Protein AF-A0A177LQT1-F1 (afdb_monomer_lite)

Secondary structure (DSSP, 8-state):
-PPP--EEEEEEEESBTTBTTEEEEPPSS-------TTSSHHHHHHHHHHHHH-TTT---S-TTSS---GGGTBPPPTTSPPPEEEEEEEEEEETTEEEEEEEEEETT-SSPEEEEEES-S--SS-PPPBSS---GGGGEETTEE--HHHHHHH--SSSEEEEE-HHHHHHHHHHHHS--

pLDDT: mean 85.97, std 14.76, range [38.69, 98.56]

Structure (mmCIF, N/CA/C/O backbone):
data_AF-A0A177LQT1-F1
#
_entry.id   AF-A0A177LQT1-F1
#
loop_
_atom_site.group_PDB
_atom_site.id
_atom_site.type_symbol
_atom_site.label_atom_id
_atom_site.label_alt_id
_atom_site.label_comp_id
_atom_site.label_asym_id
_atom_site.label_entity_id
_atom_site.label_seq_id
_atom_site.pdbx_PDB_ins_code
_atom_site.Cartn_x
_atom_site.Cartn_y
_atom_site.Cartn_z
_atom_site.occupancy
_atom_site.B_iso_or_equiv
_atom_site.auth_seq_id
_atom_site.auth_comp_id
_atom_site.auth_asym_id
_atom_site.auth_atom_id
_atom_site.pdbx_PDB_model_num
ATOM 1 N N . MET A 1 1 ? -14.298 -14.249 24.480 1.00 49.19 1 MET A N 1
ATOM 2 C CA . MET A 1 1 ? -14.028 -14.073 23.035 1.00 49.19 1 MET A CA 1
ATOM 3 C C . MET A 1 1 ? -12.548 -13.789 22.863 1.00 49.19 1 MET A C 1
ATOM 5 O O . MET A 1 1 ? -12.029 -12.980 23.621 1.00 49.19 1 MET A O 1
ATOM 9 N N . ALA A 1 2 ? -11.865 -14.465 21.937 1.00 63.41 2 ALA A N 1
ATOM 10 C CA . ALA A 1 2 ? -10.481 -14.125 21.617 1.00 63.41 2 ALA A CA 1
ATOM 11 C C . ALA A 1 2 ? -10.436 -12.723 20.990 1.00 63.41 2 ALA A C 1
ATOM 13 O O . ALA A 1 2 ? -11.251 -12.407 20.122 1.00 63.41 2 ALA A O 1
ATOM 14 N N . LYS A 1 3 ? -9.518 -11.876 21.461 1.00 78.06 3 LYS A N 1
ATOM 15 C CA . LYS A 1 3 ? -9.289 -10.542 20.901 1.00 78.06 3 LYS A CA 1
ATOM 16 C C . LYS A 1 3 ? -8.702 -10.697 19.495 1.00 78.06 3 LYS A C 1
ATOM 18 O O . LYS A 1 3 ? -7.768 -11.474 19.312 1.00 78.06 3 LYS A O 1
ATOM 23 N N . PHE A 1 4 ? -9.266 -9.992 18.514 1.00 86.12 4 PHE A N 1
ATOM 24 C CA . PHE A 1 4 ? -8.743 -9.992 17.148 1.00 86.12 4 PHE A CA 1
ATOM 25 C C . PHE A 1 4 ? -7.317 -9.429 17.140 1.00 86.12 4 PHE A C 1
ATOM 27 O O . PHE A 1 4 ? -7.054 -8.416 17.788 1.00 86.12 4 PHE A O 1
ATOM 34 N N . GLN A 1 5 ? -6.411 -10.086 16.418 1.00 89.56 5 GLN A N 1
ATOM 35 C CA . GLN A 1 5 ? -5.043 -9.614 16.225 1.00 89.56 5 GLN A CA 1
ATOM 36 C C . GLN A 1 5 ? -4.891 -9.086 14.797 1.00 89.56 5 GLN A C 1
ATOM 38 O O . GLN A 1 5 ? -5.201 -9.825 13.857 1.00 89.56 5 GLN A O 1
ATOM 43 N N . PRO A 1 6 ? -4.429 -7.836 14.620 1.00 93.00 6 PRO A N 1
ATOM 44 C CA . PRO A 1 6 ? -4.163 -7.290 13.302 1.00 93.00 6 PRO A CA 1
ATOM 45 C C . PRO A 1 6 ? -3.185 -8.151 12.508 1.00 93.00 6 PRO A C 1
ATOM 47 O O . PRO A 1 6 ? -2.202 -8.657 13.049 1.00 93.00 6 PRO A O 1
ATOM 50 N N . LYS A 1 7 ? -3.453 -8.304 11.212 1.00 93.88 7 LYS A N 1
ATOM 51 C CA . LYS A 1 7 ? -2.649 -9.142 10.316 1.00 93.88 7 LYS A CA 1
ATOM 52 C C . LYS A 1 7 ? -2.484 -8.494 8.951 1.00 93.88 7 LYS A C 1
ATOM 54 O O . LYS A 1 7 ? -3.377 -7.803 8.461 1.00 93.88 7 LYS A O 1
ATOM 59 N N . ILE A 1 8 ? -1.343 -8.750 8.317 1.00 96.44 8 ILE A N 1
ATOM 60 C CA . ILE A 1 8 ? -1.139 -8.385 6.915 1.00 96.44 8 ILE A CA 1
ATOM 61 C C . ILE A 1 8 ? -1.973 -9.348 6.072 1.00 96.44 8 ILE A C 1
ATOM 63 O O . ILE A 1 8 ? -1.708 -10.545 6.035 1.00 96.44 8 ILE A O 1
ATOM 67 N N . TYR A 1 9 ? -2.999 -8.815 5.423 1.00 97.81 9 TYR A N 1
ATOM 68 C CA . TYR A 1 9 ? -3.957 -9.575 4.632 1.00 97.81 9 TYR A CA 1
ATOM 69 C C . TYR A 1 9 ? -3.455 -9.836 3.210 1.00 97.81 9 TYR A C 1
ATOM 71 O O . TYR A 1 9 ? -3.636 -10.923 2.657 1.00 97.81 9 TYR A O 1
ATOM 79 N N . SER A 1 10 ? -2.831 -8.833 2.595 1.00 98.38 10 SER A N 1
ATOM 80 C CA . SER A 1 10 ? -2.281 -8.962 1.250 1.00 98.38 10 SER A CA 1
ATOM 81 C C . SER A 1 10 ? -1.170 -7.957 0.985 1.00 98.38 10 SER A C 1
ATOM 83 O O . SER A 1 10 ? -1.062 -6.945 1.676 1.00 98.38 10 SER A O 1
ATOM 85 N N . LEU A 1 11 ? -0.393 -8.234 -0.058 1.00 98.44 11 LEU A N 1
ATOM 86 C CA . LEU A 1 11 ? 0.585 -7.343 -0.674 1.00 98.44 11 LEU A CA 1
ATOM 87 C C . LEU A 1 11 ? 0.228 -7.188 -2.151 1.00 98.44 11 LEU A C 1
ATOM 89 O O . LEU A 1 11 ? 0.067 -8.188 -2.844 1.00 98.44 11 LEU A O 1
ATOM 93 N N . SER A 1 12 ? 0.168 -5.961 -2.640 1.00 98.56 12 SER A N 1
ATOM 94 C CA . SER A 1 12 ? -0.114 -5.653 -4.035 1.00 98.56 12 SER A CA 1
ATOM 95 C C . SER A 1 12 ? 0.995 -4.803 -4.635 1.00 98.56 12 SER A C 1
ATOM 97 O O . SER A 1 12 ? 1.596 -3.955 -3.967 1.00 98.56 12 SER A O 1
ATOM 99 N N . THR A 1 13 ? 1.273 -5.041 -5.911 1.00 97.31 13 THR A N 1
ATOM 100 C CA . THR A 1 13 ? 2.298 -4.334 -6.673 1.00 97.31 13 THR A CA 1
ATOM 101 C C . THR A 1 13 ? 1.738 -3.872 -8.010 1.00 97.31 13 THR A C 1
ATOM 103 O O . THR A 1 13 ? 1.073 -4.627 -8.713 1.00 97.31 13 THR A O 1
ATOM 106 N N . LEU A 1 14 ? 2.042 -2.634 -8.391 1.00 95.75 14 LEU A N 1
ATOM 107 C CA . LEU A 1 14 ? 1.660 -2.031 -9.667 1.00 95.75 14 LEU A CA 1
ATOM 108 C C . LEU A 1 14 ? 2.925 -1.528 -10.360 1.00 95.75 14 LEU A C 1
ATOM 110 O O . LEU A 1 14 ? 3.638 -0.693 -9.809 1.00 95.75 14 LEU A O 1
ATOM 114 N N . ASN A 1 15 ? 3.211 -2.055 -11.553 1.00 93.06 15 ASN A N 1
ATOM 115 C CA . ASN A 1 15 ? 4.383 -1.712 -12.367 1.00 93.06 15 ASN A CA 1
ATOM 116 C C . ASN A 1 15 ? 5.746 -1.846 -11.654 1.00 93.06 15 ASN A C 1
ATOM 118 O O . ASN A 1 15 ? 6.665 -1.038 -11.825 1.00 93.06 15 ASN A O 1
ATOM 122 N N . ILE A 1 16 ? 5.883 -2.916 -10.868 1.00 91.75 16 ILE A N 1
ATOM 123 C CA . ILE A 1 16 ? 7.114 -3.284 -10.167 1.00 91.75 16 ILE A CA 1
ATOM 124 C C . ILE A 1 16 ? 7.799 -4.445 -10.892 1.00 91.75 16 ILE A C 1
ATOM 126 O O . ILE A 1 16 ? 7.165 -5.418 -11.303 1.00 91.75 16 ILE A O 1
ATOM 130 N N . ARG A 1 17 ? 9.118 -4.356 -11.063 1.00 87.44 17 ARG A N 1
ATOM 131 C CA . ARG A 1 17 ? 9.935 -5.379 -11.721 1.00 87.44 17 ARG A CA 1
ATOM 132 C C . ARG A 1 17 ? 9.813 -6.720 -10.989 1.00 87.44 17 ARG A C 1
ATOM 134 O O . ARG A 1 17 ? 9.818 -6.751 -9.764 1.00 87.44 17 ARG A O 1
ATOM 141 N N . GLN A 1 18 ? 9.725 -7.821 -11.744 1.00 88.88 18 GLN A N 1
ATOM 142 C CA . GLN A 1 18 ? 9.512 -9.207 -11.263 1.00 88.88 18 GLN A CA 1
ATOM 143 C C . GLN A 1 18 ? 8.166 -9.473 -10.561 1.00 88.88 18 GLN A C 1
ATOM 145 O O . GLN A 1 18 ? 7.754 -10.624 -10.472 1.00 88.88 18 GLN A O 1
ATOM 150 N N . HIS A 1 19 ? 7.446 -8.431 -10.148 1.00 92.56 19 HIS A N 1
ATOM 151 C CA . HIS A 1 19 ? 6.127 -8.501 -9.523 1.00 92.56 19 HIS A CA 1
ATOM 152 C C . HIS A 1 19 ? 5.187 -7.523 -10.238 1.00 92.56 19 HIS A C 1
ATOM 154 O O . HIS A 1 19 ? 4.705 -6.550 -9.658 1.00 92.56 19 HIS A O 1
ATOM 160 N N . PHE A 1 20 ? 5.001 -7.728 -11.544 1.00 92.50 20 PHE A N 1
ATOM 161 C CA . PHE A 1 20 ? 4.222 -6.821 -12.380 1.00 92.50 20 PHE A CA 1
ATOM 162 C C . PHE A 1 20 ? 2.727 -7.051 -12.170 1.00 92.50 20 PHE A C 1
ATOM 164 O O . PHE A 1 20 ? 2.217 -8.095 -12.566 1.00 92.50 20 PHE A O 1
ATOM 171 N N . ASN A 1 21 ? 2.038 -6.051 -11.615 1.00 95.06 21 ASN A N 1
ATOM 172 C CA . ASN A 1 21 ? 0.579 -6.031 -11.475 1.00 95.06 21 ASN A CA 1
ATOM 173 C C . ASN A 1 21 ? 0.060 -7.293 -10.774 1.00 95.06 21 ASN A C 1
ATOM 175 O O . ASN A 1 21 ? -0.715 -8.068 -11.339 1.00 95.06 21 ASN A O 1
ATOM 179 N N . SER A 1 22 ? 0.539 -7.497 -9.548 1.00 96.44 22 SER A N 1
ATOM 180 C CA . SER A 1 22 ? 0.295 -8.705 -8.765 1.00 96.44 22 SER A CA 1
ATOM 181 C C . SER A 1 22 ? -0.425 -8.377 -7.466 1.00 96.44 22 SER A C 1
ATOM 183 O O . SER A 1 22 ? -0.090 -7.400 -6.802 1.00 96.44 22 SER A O 1
ATOM 185 N N . ASP A 1 23 ? -1.343 -9.253 -7.061 1.00 98.06 23 ASP A N 1
ATOM 186 C CA . ASP A 1 23 ? -1.927 -9.274 -5.721 1.00 98.06 23 ASP A CA 1
ATOM 187 C C . ASP A 1 23 ? -1.583 -10.605 -5.043 1.00 98.06 23 ASP A C 1
ATOM 189 O O . ASP A 1 23 ? -1.960 -11.682 -5.506 1.00 98.06 23 ASP A O 1
ATOM 193 N N . TYR A 1 24 ? -0.868 -10.538 -3.927 1.00 97.50 24 TYR A N 1
ATOM 194 C CA . TYR A 1 24 ? -0.525 -11.676 -3.086 1.00 97.50 24 TYR A CA 1
ATOM 195 C C . TYR A 1 24 ? -1.434 -11.687 -1.870 1.00 97.50 24 TYR A C 1
ATOM 197 O O . TYR A 1 24 ? -1.308 -10.839 -0.989 1.00 97.50 24 TYR A O 1
ATOM 205 N N . ARG A 1 25 ? -2.335 -12.667 -1.792 1.00 97.44 25 ARG A N 1
ATOM 206 C CA . ARG A 1 25 ? -3.124 -12.908 -0.583 1.00 97.44 25 ARG A CA 1
ATOM 207 C C . ARG A 1 25 ? -2.316 -13.743 0.400 1.00 97.44 25 ARG A C 1
ATOM 209 O O . ARG A 1 25 ? -1.849 -14.822 0.041 1.00 97.44 25 ARG A O 1
ATOM 216 N N . PHE A 1 26 ? -2.183 -13.262 1.630 1.00 97.12 26 PHE A N 1
ATOM 217 C CA . PHE A 1 26 ? -1.489 -14.004 2.672 1.00 97.12 26 PHE A CA 1
ATOM 218 C C . PHE A 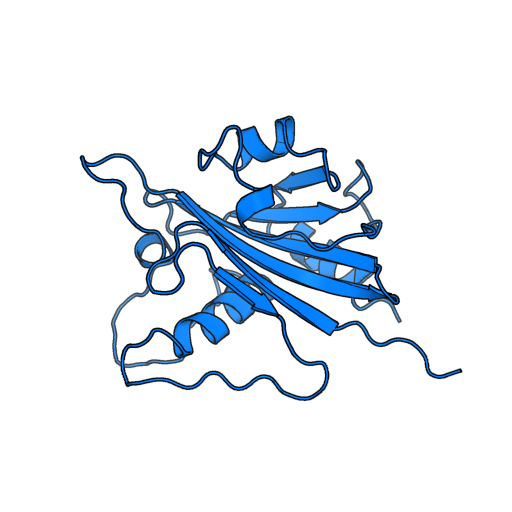1 26 ? -2.458 -14.927 3.401 1.00 97.12 26 PHE A C 1
ATOM 220 O O . PHE A 1 26 ? -3.617 -14.597 3.654 1.00 97.12 26 PHE A O 1
ATOM 227 N N . ASN A 1 27 ? -1.975 -16.125 3.696 1.00 95.31 27 ASN A N 1
ATOM 228 C CA . ASN A 1 27 ? -2.626 -17.045 4.606 1.00 95.31 27 ASN A CA 1
ATOM 229 C C . ASN A 1 27 ? -2.355 -16.613 6.054 1.00 95.31 27 ASN A C 1
ATOM 231 O O . ASN A 1 27 ? -1.236 -16.222 6.384 1.00 95.31 27 ASN A O 1
ATOM 235 N N . ASP A 1 28 ? -3.371 -16.746 6.906 1.00 90.56 28 ASP A N 1
ATOM 236 C CA . ASP A 1 28 ? -3.335 -16.341 8.317 1.00 90.56 28 ASP A CA 1
ATOM 237 C C . ASP A 1 28 ? -2.247 -17.043 9.140 1.00 90.56 28 ASP A C 1
ATOM 239 O O . ASP A 1 28 ? -1.782 -16.494 10.135 1.00 90.56 28 ASP A O 1
ATOM 243 N N . PHE A 1 29 ? -1.856 -18.257 8.748 1.00 89.88 29 PHE A N 1
ATOM 244 C CA . PHE A 1 29 ? -0.844 -19.041 9.446 1.00 89.88 29 PHE A CA 1
ATOM 245 C C . PHE A 1 29 ? 0.527 -18.934 8.779 1.00 89.88 29 PHE A C 1
ATOM 247 O O . PHE A 1 29 ? 1.515 -18.604 9.433 1.00 89.88 29 PHE A O 1
ATOM 254 N N . ARG A 1 30 ? 0.607 -19.236 7.478 1.00 92.75 30 ARG A N 1
ATOM 255 C CA . ARG A 1 30 ? 1.880 -19.272 6.749 1.00 92.75 30 ARG A CA 1
ATOM 256 C C . ARG A 1 30 ? 1.678 -19.094 5.252 1.00 92.75 30 ARG A C 1
ATOM 258 O O . ARG A 1 30 ? 0.906 -19.823 4.638 1.00 92.75 30 ARG A O 1
ATOM 265 N N . THR A 1 31 ? 2.443 -18.178 4.665 1.00 94.38 31 THR A N 1
ATOM 266 C CA . THR A 1 31 ? 2.543 -18.005 3.210 1.00 94.38 31 THR A CA 1
ATOM 267 C C . THR A 1 31 ? 3.967 -18.312 2.770 1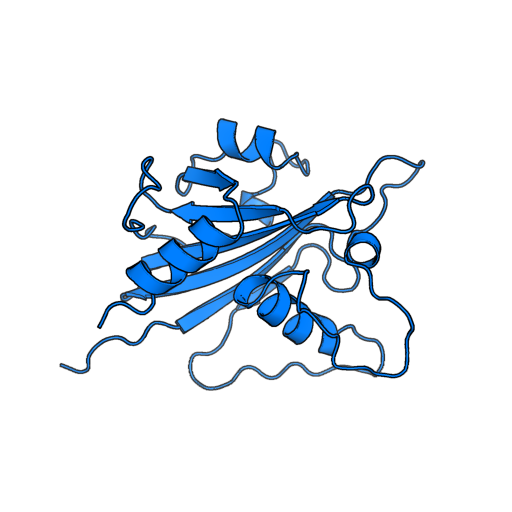.00 94.38 31 THR A C 1
ATOM 269 O O . THR A 1 31 ? 4.902 -17.663 3.231 1.00 94.38 31 THR A O 1
ATOM 272 N N . ASP A 1 32 ? 4.127 -19.291 1.882 1.00 93.38 32 ASP A N 1
ATOM 273 C CA . ASP A 1 32 ? 5.420 -19.661 1.309 1.00 93.38 32 ASP A CA 1
ATOM 274 C C . ASP A 1 32 ? 5.559 -19.103 -0.110 1.00 93.38 32 ASP A C 1
ATOM 276 O O . ASP A 1 32 ? 4.676 -19.275 -0.950 1.00 93.38 32 ASP A O 1
ATOM 280 N N . PHE A 1 33 ? 6.697 -18.469 -0.399 1.00 90.88 33 PHE A N 1
ATOM 281 C CA . PHE A 1 33 ? 7.052 -18.037 -1.750 1.00 90.88 33 PHE A CA 1
ATOM 282 C C . PHE A 1 33 ? 8.080 -18.997 -2.345 1.00 90.88 33 PHE A C 1
ATOM 284 O O . PHE A 1 33 ? 9.254 -18.976 -1.975 1.00 90.88 33 PHE A O 1
ATOM 291 N N . SER A 1 34 ? 7.647 -19.834 -3.285 1.00 90.19 34 SER A N 1
ATOM 292 C CA . SER A 1 34 ? 8.493 -20.785 -4.012 1.00 90.19 34 SER A CA 1
ATOM 293 C C . SER A 1 34 ? 8.799 -20.311 -5.436 1.00 90.19 34 SER A C 1
ATOM 295 O O . SER A 1 34 ? 8.049 -19.537 -6.023 1.00 90.19 34 SER A O 1
ATOM 297 N N . GLY A 1 35 ? 9.906 -20.784 -6.008 1.00 86.94 35 GLY A N 1
ATOM 298 C CA . GLY A 1 35 ? 10.304 -20.491 -7.388 1.00 86.94 35 GLY A CA 1
ATOM 299 C C . GLY A 1 35 ? 11.813 -20.595 -7.585 1.00 86.94 35 GLY A C 1
ATOM 300 O O . GLY A 1 35 ? 12.562 -20.710 -6.613 1.00 86.94 35 GLY A O 1
ATOM 301 N N . GLU A 1 36 ? 12.272 -20.498 -8.827 1.00 86.69 36 GLU A N 1
ATOM 302 C CA . GLU A 1 36 ? 13.691 -20.606 -9.189 1.00 86.69 36 GLU A CA 1
ATOM 303 C C . GLU A 1 36 ? 14.544 -19.433 -8.682 1.00 86.69 36 GLU A C 1
ATOM 305 O O . GLU A 1 36 ? 14.039 -18.370 -8.307 1.00 86.69 36 GLU A O 1
ATOM 310 N N . SER A 1 37 ? 15.866 -19.608 -8.643 1.00 80.38 37 SER A N 1
ATOM 311 C CA . SER A 1 37 ? 16.774 -18.497 -8.335 1.00 80.38 37 SER A CA 1
ATOM 312 C C . SER A 1 37 ? 16.547 -17.328 -9.302 1.00 80.38 37 SER A C 1
ATOM 314 O O . SER A 1 37 ? 16.297 -17.528 -10.485 1.00 80.38 37 SER A O 1
ATOM 316 N N . GLY A 1 38 ? 16.582 -16.094 -8.795 1.00 77.50 38 GLY A N 1
ATOM 317 C CA . GLY A 1 38 ? 16.324 -14.897 -9.604 1.00 77.50 38 GLY A CA 1
ATOM 318 C C . GLY A 1 38 ? 14.846 -14.567 -9.855 1.00 77.50 38 GLY A C 1
ATOM 319 O O . GLY A 1 38 ? 14.568 -13.499 -10.391 1.00 77.50 38 GLY A O 1
ATOM 320 N N . SER A 1 39 ? 13.891 -15.388 -9.398 1.00 83.12 39 SER A N 1
ATOM 321 C CA . SER A 1 39 ? 12.446 -15.162 -9.607 1.00 83.12 39 SER A CA 1
ATOM 322 C C . SER A 1 39 ? 11.831 -13.985 -8.826 1.00 83.12 39 SER A C 1
ATOM 324 O O . SER A 1 39 ? 10.620 -13.804 -8.856 1.00 83.12 39 SER A O 1
ATOM 326 N N . GLY A 1 40 ? 12.626 -13.226 -8.068 1.00 83.00 40 GLY A N 1
ATOM 327 C CA . GLY A 1 40 ? 12.148 -12.072 -7.297 1.00 83.00 40 GLY A CA 1
ATOM 328 C C . GLY A 1 40 ? 11.644 -12.361 -5.880 1.00 83.00 40 GLY A C 1
ATOM 329 O O . GLY A 1 40 ? 11.331 -11.421 -5.171 1.00 83.00 40 GLY A O 1
ATOM 330 N N . LYS A 1 41 ? 11.656 -13.608 -5.381 1.00 88.31 41 LYS A N 1
ATOM 331 C CA . LYS A 1 41 ? 11.163 -13.954 -4.018 1.00 88.31 41 LYS A CA 1
ATOM 332 C C . LYS A 1 41 ? 11.645 -13.020 -2.900 1.00 88.31 41 LYS A C 1
ATOM 334 O O . LYS A 1 41 ? 10.869 -12.638 -2.034 1.00 88.31 41 LYS A O 1
ATOM 339 N N . ILE A 1 42 ? 12.926 -12.655 -2.928 1.00 85.81 42 ILE A N 1
ATOM 340 C CA . ILE A 1 42 ? 13.542 -11.780 -1.920 1.00 85.81 42 ILE A CA 1
ATOM 341 C C . ILE A 1 42 ? 12.933 -10.373 -1.964 1.00 85.81 42 ILE A C 1
ATOM 343 O O . ILE A 1 42 ? 12.787 -9.744 -0.921 1.00 85.81 42 ILE A O 1
ATOM 347 N N . LEU A 1 43 ? 12.502 -9.906 -3.141 1.00 88.81 43 LEU A N 1
ATOM 348 C CA . LEU A 1 43 ? 11.859 -8.604 -3.283 1.00 88.81 43 LEU A CA 1
ATOM 349 C C . LEU A 1 43 ? 10.559 -8.510 -2.490 1.00 88.81 43 LEU A C 1
ATOM 351 O O . LEU A 1 43 ? 10.259 -7.445 -1.981 1.00 88.81 43 LEU A O 1
ATOM 355 N N . ILE A 1 44 ? 9.815 -9.604 -2.321 1.00 90.94 44 ILE A N 1
ATOM 356 C CA . ILE A 1 44 ? 8.581 -9.595 -1.523 1.00 90.94 44 ILE A CA 1
ATOM 357 C C . ILE A 1 44 ? 8.892 -9.240 -0.061 1.00 90.94 44 ILE A C 1
ATOM 359 O O . ILE A 1 44 ? 8.209 -8.407 0.535 1.00 90.94 44 ILE A O 1
ATOM 363 N N . ALA A 1 45 ? 9.958 -9.815 0.504 1.00 87.81 45 ALA A N 1
ATOM 364 C CA . ALA A 1 45 ? 10.420 -9.451 1.840 1.00 87.81 45 ALA A CA 1
ATOM 365 C C . ALA A 1 45 ? 10.931 -8.001 1.876 1.00 87.81 45 ALA A C 1
ATOM 367 O O . ALA A 1 45 ? 10.566 -7.251 2.782 1.00 87.81 45 ALA A O 1
ATOM 368 N N . ASP A 1 46 ? 11.704 -7.591 0.864 1.00 87.38 46 ASP A N 1
ATOM 369 C CA . ASP A 1 46 ? 12.205 -6.219 0.739 1.00 87.38 46 ASP A CA 1
ATOM 370 C C . ASP A 1 46 ? 11.048 -5.199 0.677 1.00 87.38 46 ASP A C 1
ATOM 372 O O . ASP A 1 46 ? 11.117 -4.153 1.314 1.00 87.38 46 ASP A O 1
ATOM 376 N N . PHE A 1 47 ? 9.955 -5.504 -0.031 1.00 91.94 47 PHE A N 1
ATOM 377 C CA . PHE A 1 47 ? 8.765 -4.655 -0.150 1.00 91.94 47 PHE A CA 1
ATOM 378 C C . PHE A 1 47 ? 8.080 -4.437 1.195 1.00 91.94 47 PHE A C 1
ATOM 380 O O . PHE A 1 47 ? 7.768 -3.303 1.553 1.00 91.94 47 PHE A O 1
ATOM 387 N N . ILE A 1 48 ? 7.882 -5.511 1.961 1.00 91.56 48 ILE A N 1
ATOM 388 C CA . ILE A 1 48 ? 7.280 -5.428 3.295 1.00 91.56 48 ILE A CA 1
ATOM 389 C C . ILE A 1 48 ? 8.184 -4.612 4.225 1.00 91.56 48 ILE A C 1
ATOM 391 O O . ILE A 1 48 ? 7.707 -3.716 4.917 1.00 91.56 48 ILE A O 1
ATOM 395 N N . GLN A 1 49 ? 9.497 -4.861 4.210 1.00 87.25 49 GLN A N 1
ATOM 396 C CA . GLN A 1 49 ? 10.450 -4.085 5.008 1.00 87.25 49 GLN A CA 1
ATOM 397 C C . GLN A 1 49 ? 10.448 -2.603 4.624 1.00 87.25 49 GLN A C 1
ATOM 399 O O . GLN A 1 49 ? 10.424 -1.738 5.499 1.00 87.25 49 GLN A O 1
ATOM 404 N N . LEU A 1 50 ? 10.433 -2.305 3.326 1.00 87.69 50 LEU A N 1
ATOM 405 C CA . LEU A 1 50 ? 10.425 -0.943 2.810 1.00 87.69 50 LEU A CA 1
ATOM 406 C C . LEU A 1 50 ? 9.171 -0.182 3.260 1.00 87.69 50 LEU A C 1
ATOM 408 O O . LEU A 1 50 ? 9.284 0.970 3.670 1.00 87.69 50 LEU A O 1
ATOM 412 N N . LEU A 1 51 ? 8.007 -0.838 3.274 1.00 92.19 51 LEU A N 1
ATOM 413 C CA . LEU A 1 51 ? 6.760 -0.253 3.771 1.00 92.19 51 LEU A CA 1
ATOM 414 C C . LEU A 1 51 ? 6.724 -0.083 5.293 1.00 92.19 51 LEU A C 1
ATOM 416 O O . LEU A 1 51 ? 6.091 0.853 5.769 1.00 92.19 51 LEU A O 1
ATOM 420 N N . LEU A 1 52 ? 7.362 -0.963 6.068 1.00 89.12 52 LEU A N 1
ATOM 421 C CA . LEU A 1 52 ? 7.296 -0.920 7.535 1.00 89.12 52 LEU A CA 1
ATOM 422 C C . LEU A 1 52 ? 8.400 -0.082 8.189 1.00 89.12 52 LEU A C 1
ATOM 424 O O . LEU A 1 52 ? 8.214 0.384 9.310 1.00 89.12 52 LEU A O 1
ATOM 428 N N . VAL A 1 53 ? 9.533 0.114 7.512 1.00 82.12 53 VAL A N 1
ATOM 429 C CA . VAL A 1 53 ? 10.729 0.775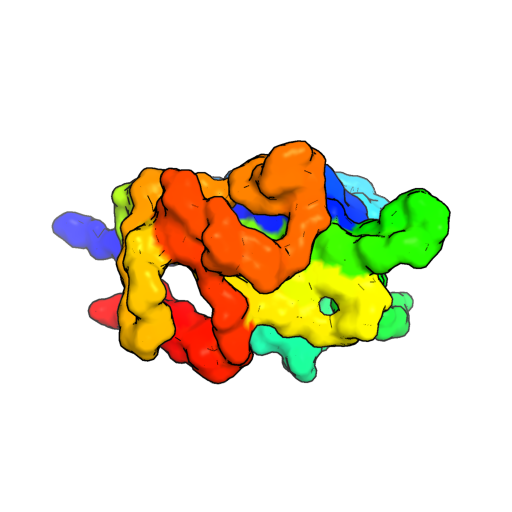 8.071 1.00 82.12 53 VAL A CA 1
ATOM 430 C C . VAL A 1 53 ? 11.141 2.016 7.270 1.00 82.12 53 VAL A C 1
ATOM 432 O O . VAL A 1 53 ? 11.706 2.961 7.821 1.00 82.12 53 VAL A O 1
ATOM 435 N N . GLY A 1 54 ? 10.857 2.025 5.967 1.00 76.06 54 GLY A N 1
ATOM 436 C CA . GLY A 1 54 ? 11.203 3.105 5.052 1.00 76.06 54 GLY A CA 1
ATOM 437 C C . GLY A 1 54 ? 12.590 3.037 4.426 1.00 76.06 54 GLY A C 1
ATOM 438 O O . GLY A 1 54 ? 13.506 2.351 4.882 1.00 76.06 54 GLY A O 1
ATOM 439 N N . SER A 1 55 ? 12.740 3.787 3.331 1.00 68.25 55 SER A N 1
ATOM 440 C CA . SER A 1 55 ? 13.890 3.701 2.419 1.00 68.25 55 SER A CA 1
ATOM 441 C C . SER A 1 55 ? 15.225 4.125 3.033 1.00 68.25 55 SER A C 1
ATOM 443 O O . SER A 1 55 ? 16.270 3.705 2.551 1.00 68.25 55 SER A O 1
ATOM 445 N N . ARG A 1 56 ? 15.223 4.932 4.105 1.00 67.12 56 ARG A N 1
ATOM 446 C CA . ARG A 1 56 ? 16.458 5.442 4.732 1.00 67.12 56 ARG A CA 1
ATOM 447 C C . ARG A 1 56 ? 17.249 4.386 5.501 1.00 67.12 56 ARG A C 1
ATOM 449 O O . ARG A 1 56 ? 18.453 4.546 5.664 1.00 67.12 56 ARG A O 1
ATOM 456 N N . VAL A 1 57 ? 16.576 3.357 6.011 1.00 65.56 57 VAL A N 1
ATOM 457 C CA . VAL A 1 57 ? 17.190 2.305 6.846 1.00 65.56 57 VAL A CA 1
ATOM 458 C C . VAL A 1 57 ? 17.095 0.933 6.168 1.00 65.56 57 VAL A C 1
ATOM 460 O O . VAL A 1 57 ? 17.638 -0.051 6.666 1.00 65.56 57 VAL A O 1
ATOM 463 N N . PHE A 1 58 ? 16.434 0.868 5.010 1.00 67.38 58 PHE A N 1
ATOM 464 C CA . PHE A 1 58 ? 16.302 -0.341 4.214 1.00 67.38 58 PHE A CA 1
ATOM 465 C C . PHE A 1 58 ? 17.675 -0.885 3.787 1.00 67.38 58 PHE A C 1
ATOM 467 O O . PHE A 1 58 ? 18.500 -0.172 3.213 1.00 67.38 58 PHE A O 1
ATOM 474 N N . LYS A 1 59 ? 17.895 -2.176 4.045 1.00 63.09 59 LYS A N 1
ATOM 475 C CA . LYS A 1 59 ? 19.043 -2.947 3.563 1.00 63.09 59 LYS A CA 1
ATOM 476 C C . LYS A 1 59 ? 18.513 -4.243 2.965 1.00 63.09 59 LYS A C 1
ATOM 478 O O . LYS A 1 59 ? 17.931 -5.046 3.685 1.00 63.09 59 LYS A O 1
ATOM 483 N N . SER A 1 60 ? 18.708 -4.442 1.664 1.00 62.94 60 SER A N 1
ATOM 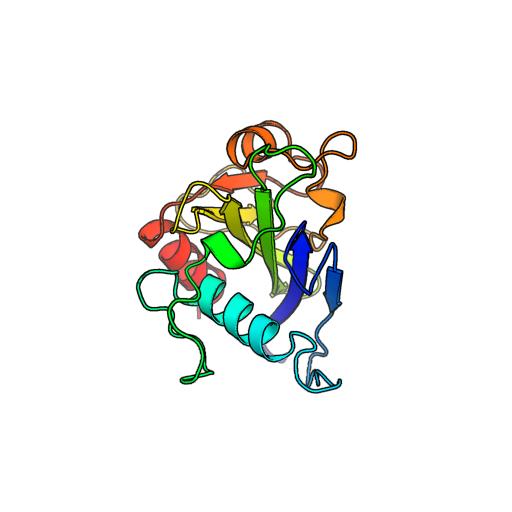484 C CA . SER A 1 60 ? 18.290 -5.686 1.009 1.00 62.94 60 SER A CA 1
ATOM 485 C C . SER A 1 60 ? 19.076 -6.872 1.574 1.00 62.94 60 SER A C 1
ATOM 487 O O . SER A 1 60 ? 20.289 -6.780 1.762 1.00 62.94 60 SER A O 1
ATOM 489 N N . GLY A 1 61 ? 18.398 -7.998 1.803 1.00 51.09 61 GLY A N 1
ATOM 490 C CA . GLY A 1 61 ? 18.990 -9.211 2.385 1.00 51.09 61 GLY A CA 1
ATOM 491 C C . GLY A 1 61 ? 19.993 -9.956 1.491 1.00 51.09 61 GLY A C 1
ATOM 492 O O . GLY A 1 61 ? 20.488 -11.010 1.879 1.00 51.09 61 GLY A O 1
ATOM 493 N N . THR A 1 62 ? 20.294 -9.453 0.289 1.00 52.72 62 THR A N 1
ATOM 494 C CA . THR A 1 62 ? 21.334 -10.006 -0.591 1.00 52.72 62 THR A CA 1
ATOM 495 C C . THR A 1 62 ? 22.546 -9.085 -0.625 1.00 52.72 62 THR A C 1
ATOM 497 O O . THR A 1 62 ? 22.549 -8.106 -1.369 1.00 52.72 62 THR A O 1
ATOM 500 N N . GLU A 1 63 ? 23.595 -9.431 0.121 1.00 43.47 63 GLU A N 1
ATOM 501 C CA . GLU A 1 63 ? 24.865 -8.682 0.190 1.00 43.47 63 GLU A CA 1
ATOM 502 C C . GLU A 1 63 ? 25.656 -8.647 -1.140 1.00 43.47 63 GLU A C 1
ATOM 504 O O . GLU A 1 63 ? 26.634 -7.919 -1.263 1.00 43.47 63 GLU A O 1
ATOM 509 N N . GLY A 1 64 ? 25.235 -9.397 -2.168 1.00 41.41 64 GLY A N 1
ATOM 510 C CA . GLY A 1 64 ? 25.992 -9.581 -3.414 1.00 41.41 64 GLY A CA 1
ATOM 511 C C . GLY A 1 64 ? 25.666 -8.649 -4.589 1.00 41.41 64 GLY A C 1
ATOM 512 O O . GLY A 1 64 ? 26.261 -8.814 -5.649 1.00 41.41 64 GLY A O 1
ATOM 513 N N . VAL A 1 65 ? 24.725 -7.703 -4.469 1.00 42.53 65 VAL A N 1
ATOM 514 C CA . VAL A 1 65 ? 24.386 -6.782 -5.575 1.00 42.53 65 VAL A CA 1
ATOM 515 C C . VAL A 1 65 ? 24.371 -5.347 -5.063 1.00 42.53 65 VAL A C 1
ATOM 517 O O . VAL A 1 65 ? 23.478 -4.948 -4.317 1.00 42.53 65 VAL A O 1
ATOM 520 N N . SER A 1 66 ? 25.381 -4.582 -5.468 1.00 38.69 66 SER A N 1
ATOM 521 C CA . SER A 1 66 ? 25.566 -3.169 -5.148 1.00 38.69 66 SER A CA 1
ATOM 522 C C . SER A 1 66 ? 24.319 -2.334 -5.475 1.00 38.69 66 SER A C 1
ATOM 524 O O . SER A 1 66 ? 23.763 -2.418 -6.566 1.00 38.69 66 SER A O 1
ATOM 526 N N . ASN A 1 67 ? 23.890 -1.523 -4.502 1.00 42.19 67 ASN A N 1
ATOM 527 C CA . ASN A 1 67 ? 22.874 -0.470 -4.607 1.00 42.19 67 ASN A CA 1
ATOM 528 C C . ASN A 1 67 ? 21.587 -0.847 -5.362 1.00 42.19 67 ASN A C 1
ATOM 530 O O . ASN A 1 67 ? 21.326 -0.370 -6.468 1.00 42.19 67 ASN A O 1
ATOM 534 N N . ARG A 1 68 ? 20.696 -1.600 -4.704 1.00 52.59 68 ARG A N 1
ATOM 535 C CA . ARG A 1 68 ? 19.259 -1.539 -5.025 1.00 52.59 68 ARG A CA 1
ATOM 536 C C . ARG A 1 68 ? 18.678 -0.232 -4.486 1.00 52.59 68 ARG A C 1
ATOM 538 O O . ARG A 1 68 ? 17.949 -0.223 -3.501 1.00 52.59 68 ARG A O 1
ATOM 545 N N . ASP A 1 69 ? 19.050 0.871 -5.120 1.00 59.66 69 ASP A N 1
ATOM 546 C CA . ASP A 1 69 ? 18.302 2.112 -4.990 1.00 59.66 69 ASP A CA 1
ATOM 547 C C . ASP A 1 69 ? 16.852 1.850 -5.444 1.00 59.66 69 ASP A C 1
ATOM 549 O O . ASP A 1 69 ? 16.617 1.065 -6.371 1.00 59.66 69 ASP A O 1
ATOM 553 N N . THR A 1 70 ? 15.863 2.435 -4.766 1.00 59.81 70 THR A N 1
ATOM 554 C CA . THR A 1 70 ? 14.437 2.142 -5.017 1.00 59.81 70 THR A CA 1
ATOM 555 C C . THR A 1 70 ? 14.027 2.442 -6.468 1.00 59.81 70 THR A C 1
ATOM 557 O O . THR A 1 70 ? 13.117 1.807 -7.007 1.00 59.81 70 THR A O 1
ATOM 560 N N . SER A 1 71 ? 14.794 3.306 -7.138 1.00 60.41 71 SER A N 1
ATOM 561 C CA . SER A 1 71 ? 14.737 3.617 -8.569 1.00 60.41 71 SER A CA 1
ATOM 562 C C . SER A 1 71 ? 14.860 2.390 -9.493 1.00 60.41 71 SER A C 1
ATOM 564 O O . SER A 1 71 ? 14.326 2.399 -10.603 1.00 60.41 71 SER A O 1
ATOM 566 N N . GLY A 1 72 ? 15.508 1.306 -9.048 1.00 67.38 72 GLY A N 1
ATOM 567 C CA . GLY A 1 72 ? 15.657 0.054 -9.801 1.00 67.38 72 GLY A CA 1
ATOM 568 C C . GLY A 1 72 ? 14.477 -0.923 -9.693 1.00 67.38 72 GLY A C 1
ATOM 569 O O . GLY A 1 72 ? 14.488 -1.962 -10.361 1.00 67.38 72 GLY A O 1
ATOM 570 N N . LEU A 1 73 ? 13.482 -0.630 -8.846 1.00 77.94 73 LEU A N 1
ATOM 571 C CA . LEU A 1 73 ? 12.305 -1.483 -8.643 1.00 77.94 73 LEU A CA 1
ATOM 572 C C . LEU A 1 73 ? 11.200 -1.215 -9.666 1.00 77.94 73 LEU A C 1
ATOM 574 O O . LEU A 1 73 ? 10.458 -2.131 -10.013 1.00 77.94 73 LEU A O 1
ATOM 578 N N . VAL A 1 74 ? 11.089 0.017 -10.155 1.00 78.25 74 VAL A N 1
ATOM 579 C CA . VAL A 1 74 ? 10.022 0.431 -11.072 1.00 78.25 74 VAL A CA 1
ATOM 580 C C . VAL A 1 74 ? 10.406 0.113 -12.513 1.00 78.25 74 VAL A C 1
ATOM 582 O O . VAL A 1 74 ? 11.528 0.383 -12.947 1.00 78.25 74 VAL A O 1
ATOM 585 N N . LEU A 1 75 ? 9.471 -0.444 -13.286 1.00 75.25 75 LEU A N 1
ATOM 586 C CA . LEU A 1 75 ? 9.693 -0.641 -14.717 1.00 75.25 75 LEU A CA 1
ATOM 587 C C . LEU A 1 75 ? 9.628 0.704 -15.454 1.00 75.25 75 LEU A C 1
ATOM 589 O O . LEU A 1 75 ? 8.696 1.491 -15.278 1.00 75.25 75 LEU A O 1
ATOM 593 N N . LYS A 1 76 ? 10.622 0.954 -16.312 1.00 74.19 76 LYS A N 1
ATOM 594 C CA . LYS A 1 76 ? 10.627 2.100 -17.230 1.00 74.19 76 LYS A CA 1
ATOM 595 C C . LYS A 1 76 ? 9.615 1.851 -18.347 1.00 74.19 76 LYS A C 1
ATOM 597 O O . LYS A 1 76 ? 9.575 0.757 -18.905 1.00 74.19 76 LYS A O 1
ATOM 602 N N . ASN A 1 77 ? 8.843 2.871 -18.707 1.00 62.94 77 ASN A N 1
ATOM 603 C CA . ASN A 1 77 ? 7.942 2.783 -19.852 1.00 62.94 77 ASN A CA 1
ATOM 604 C C . ASN A 1 77 ? 8.748 2.742 -21.164 1.00 62.94 77 ASN A C 1
ATOM 606 O O . ASN A 1 77 ? 9.794 3.389 -21.287 1.00 62.94 77 ASN A O 1
ATOM 610 N N . GLY A 1 78 ? 8.254 1.999 -22.161 1.00 49.34 78 GLY A N 1
ATOM 611 C CA . GLY A 1 78 ? 8.834 1.994 -23.506 1.00 49.34 78 GLY A CA 1
ATOM 612 C C . GLY A 1 78 ? 8.884 3.414 -24.083 1.00 49.34 78 GLY A C 1
ATOM 613 O O . GLY A 1 78 ? 7.893 4.140 -24.029 1.00 49.34 78 GLY A O 1
ATOM 614 N N . GLY A 1 79 ? 10.046 3.831 -24.595 1.00 51.94 79 GLY A N 1
ATOM 615 C CA . GLY A 1 79 ? 10.243 5.161 -25.191 1.00 51.94 79 GLY A CA 1
ATOM 616 C C . GLY A 1 79 ? 10.803 6.248 -24.263 1.00 51.94 79 GLY A C 1
ATOM 617 O O . GLY A 1 79 ? 10.765 7.418 -24.624 1.00 51.94 79 GLY A O 1
ATOM 618 N N . GLY A 1 80 ? 11.329 5.904 -23.081 1.00 45.78 80 GLY A N 1
ATOM 619 C CA . GLY A 1 80 ? 12.078 6.857 -22.244 1.00 45.78 80 GLY A CA 1
ATOM 620 C C . GLY A 1 80 ? 11.225 7.774 -21.359 1.00 45.78 80 GLY A C 1
ATOM 621 O O . GLY A 1 80 ? 11.754 8.714 -20.772 1.00 45.78 80 GLY A O 1
ATOM 622 N N . LYS A 1 81 ? 9.921 7.498 -21.216 1.00 53.44 81 LYS A N 1
ATOM 623 C CA . LYS A 1 81 ? 9.076 8.162 -20.212 1.00 53.44 81 LYS A CA 1
ATOM 624 C C . LYS A 1 81 ? 9.331 7.589 -18.814 1.00 53.44 81 LYS A C 1
ATOM 626 O O . LYS A 1 81 ? 9.609 6.398 -18.659 1.00 53.44 81 LYS A O 1
ATOM 631 N N . TYR A 1 82 ? 9.191 8.445 -17.803 1.00 59.97 82 TYR A N 1
ATOM 632 C CA . TYR A 1 82 ? 9.331 8.095 -16.391 1.00 59.97 82 TYR A CA 1
ATOM 633 C C . TYR A 1 82 ? 8.413 6.924 -16.012 1.00 59.97 82 TYR A C 1
ATOM 635 O O . TYR A 1 82 ? 7.219 6.934 -16.323 1.00 59.97 82 TYR A O 1
ATOM 643 N N . GLY A 1 83 ? 8.991 5.902 -15.379 1.00 81.81 83 GLY A N 1
ATOM 644 C CA . GLY A 1 83 ? 8.246 4.779 -14.819 1.00 81.81 83 GLY A CA 1
ATOM 645 C C . GLY A 1 83 ? 7.679 5.162 -13.457 1.00 81.81 83 GLY A C 1
ATOM 646 O O . GLY A 1 83 ? 8.365 5.825 -12.678 1.00 81.81 83 GLY A O 1
ATOM 647 N N . ARG A 1 84 ? 6.444 4.745 -13.174 1.00 89.56 84 ARG A N 1
ATOM 648 C CA . ARG A 1 84 ? 5.765 4.923 -11.880 1.00 89.56 84 ARG A CA 1
ATOM 649 C C . ARG A 1 84 ? 5.350 3.568 -11.346 1.00 89.56 84 ARG A C 1
ATOM 651 O O . ARG A 1 84 ? 4.919 2.736 -12.137 1.00 89.56 84 ARG A O 1
ATOM 658 N N . GLY A 1 85 ? 5.462 3.343 -10.048 1.00 92.88 85 GLY A N 1
ATOM 659 C CA . GLY A 1 85 ? 5.091 2.076 -9.440 1.00 92.88 85 GLY A CA 1
ATOM 660 C C . GLY A 1 85 ? 4.539 2.247 -8.038 1.00 92.88 85 GLY A C 1
ATOM 661 O O . GLY A 1 85 ? 4.831 3.225 -7.352 1.00 92.88 85 GLY A O 1
ATOM 662 N N . TYR A 1 86 ? 3.742 1.270 -7.621 1.00 96.25 86 TYR A N 1
ATOM 663 C CA . TYR A 1 86 ? 3.148 1.227 -6.293 1.00 96.25 86 TYR A CA 1
ATOM 664 C C . TYR A 1 86 ? 3.411 -0.127 -5.655 1.00 96.25 86 TYR A C 1
ATOM 666 O O . TYR A 1 86 ? 3.340 -1.166 -6.312 1.00 96.25 86 TYR A O 1
ATOM 674 N N . ILE A 1 87 ? 3.693 -0.100 -4.360 1.00 97.12 87 ILE A N 1
ATOM 675 C CA . ILE A 1 87 ? 3.781 -1.272 -3.494 1.00 97.12 87 ILE A CA 1
ATOM 676 C C . ILE A 1 87 ? 2.909 -0.953 -2.292 1.00 97.12 87 ILE A C 1
ATOM 678 O O . ILE A 1 87 ? 3.068 0.111 -1.699 1.00 97.12 87 ILE A O 1
ATOM 682 N N . PHE A 1 88 ? 1.983 -1.830 -1.928 1.00 98.25 88 PHE A N 1
ATOM 683 C CA . PHE A 1 88 ? 1.122 -1.579 -0.779 1.00 98.25 88 PHE A CA 1
ATOM 684 C C . PHE A 1 88 ? 0.624 -2.864 -0.141 1.00 98.25 88 PHE A C 1
ATOM 686 O O . PHE A 1 88 ? 0.489 -3.891 -0.798 1.00 98.25 88 PHE A O 1
ATOM 693 N N . ILE A 1 89 ? 0.355 -2.797 1.157 1.00 98.44 89 ILE A N 1
ATOM 694 C CA . ILE A 1 89 ? -0.207 -3.891 1.939 1.00 98.44 89 ILE A CA 1
ATOM 695 C C . ILE A 1 89 ? -1.571 -3.501 2.485 1.00 98.44 89 ILE A C 1
ATOM 697 O O . ILE A 1 89 ? -1.773 -2.367 2.917 1.00 98.44 89 ILE A O 1
ATOM 701 N N . ASN A 1 90 ? -2.491 -4.461 2.521 1.00 98.44 90 ASN A N 1
ATOM 702 C CA . ASN A 1 90 ? -3.706 -4.335 3.318 1.00 98.44 90 ASN A CA 1
ATOM 703 C C . ASN A 1 90 ? -3.459 -4.948 4.690 1.00 98.44 90 ASN A C 1
ATOM 705 O O . ASN A 1 90 ? -3.034 -6.099 4.793 1.00 98.44 90 ASN A O 1
ATOM 709 N N . ILE A 1 91 ? -3.772 -4.199 5.736 1.00 97.38 91 ILE A N 1
ATOM 710 C CA . ILE A 1 91 ? -3.781 -4.673 7.112 1.00 97.38 91 ILE A CA 1
ATOM 711 C C . ILE A 1 91 ? -5.233 -4.858 7.517 1.00 97.38 91 ILE A C 1
ATOM 713 O O . ILE A 1 91 ? -6.004 -3.901 7.518 1.00 97.38 91 ILE A O 1
ATOM 717 N N . GLU A 1 92 ? -5.607 -6.085 7.860 1.00 97.06 92 GLU A N 1
ATOM 718 C CA . GLU A 1 92 ? -6.898 -6.365 8.474 1.00 97.06 92 GLU A CA 1
ATOM 719 C C . GLU A 1 92 ? -6.770 -6.079 9.974 1.00 97.06 92 GLU A C 1
ATOM 721 O O . GLU A 1 92 ? -6.025 -6.773 10.664 1.00 97.06 92 GLU A O 1
ATOM 726 N N . ILE A 1 93 ? -7.439 -5.031 10.464 1.00 94.69 93 ILE A N 1
ATOM 727 C CA . ILE A 1 93 ? -7.348 -4.568 11.866 1.00 94.69 93 ILE A CA 1
ATOM 728 C C . ILE A 1 93 ? -8.524 -5.050 12.724 1.00 94.69 93 ILE A C 1
ATOM 730 O O . ILE A 1 93 ? -8.433 -5.101 13.947 1.00 94.69 93 ILE A O 1
ATOM 734 N N . GLN A 1 94 ? -9.622 -5.431 12.072 1.00 94.06 94 GLN A N 1
ATOM 735 C CA . GLN A 1 94 ? -10.760 -6.163 12.625 1.00 94.06 94 GLN A CA 1
ATOM 736 C C . GLN A 1 94 ? -11.318 -7.052 11.510 1.00 94.06 94 GLN A C 1
ATOM 738 O O . GLN A 1 94 ? -10.989 -6.844 10.343 1.00 94.06 94 GLN A O 1
ATOM 743 N N . SER A 1 95 ? -12.187 -8.012 11.837 1.00 93.50 95 SER A N 1
ATOM 744 C CA . SER A 1 95 ? -12.756 -8.906 10.820 1.00 93.50 95 SER A CA 1
ATOM 745 C C . SER A 1 95 ? -13.371 -8.115 9.658 1.00 93.50 95 SER A C 1
ATOM 747 O O . SER A 1 95 ? -14.330 -7.367 9.851 1.00 93.50 95 SER A O 1
ATOM 749 N N . ARG A 1 96 ? -12.807 -8.296 8.457 1.00 95.50 96 ARG A N 1
ATOM 750 C CA . ARG A 1 96 ? -13.191 -7.618 7.206 1.00 95.50 96 ARG A CA 1
ATOM 751 C C . ARG A 1 96 ? -13.099 -6.087 7.261 1.00 95.50 96 ARG A C 1
ATOM 753 O O . ARG A 1 96 ? -13.894 -5.390 6.634 1.00 95.50 96 ARG A O 1
ATOM 760 N N . LYS A 1 97 ? -12.146 -5.565 8.031 1.00 97.06 97 LYS A N 1
ATOM 761 C CA . LYS A 1 97 ? -11.886 -4.133 8.198 1.00 97.06 97 LYS A CA 1
ATOM 762 C C . LYS A 1 97 ? -10.428 -3.840 7.906 1.00 97.06 97 LYS A C 1
ATOM 764 O O . LYS A 1 97 ? -9.549 -4.376 8.581 1.00 97.06 97 LYS A O 1
ATOM 769 N N . TYR A 1 98 ? -10.184 -2.989 6.917 1.00 97.88 98 TYR A N 1
ATOM 770 C CA . TYR A 1 98 ? -8.872 -2.851 6.296 1.00 97.88 98 TYR A CA 1
ATOM 771 C C . TYR A 1 98 ? -8.332 -1.428 6.359 1.00 97.88 98 TYR A C 1
ATOM 773 O O . TYR A 1 98 ? -9.063 -0.463 6.159 1.00 97.88 98 TYR A O 1
ATOM 781 N N . ILE A 1 99 ? -7.027 -1.314 6.567 1.00 97.75 99 ILE A N 1
ATOM 782 C CA . ILE A 1 99 ? -6.243 -0.113 6.286 1.00 97.75 99 ILE A CA 1
ATOM 783 C C . ILE A 1 99 ? -5.196 -0.493 5.251 1.00 97.75 99 ILE A C 1
ATOM 785 O O . ILE A 1 99 ? -4.544 -1.529 5.393 1.00 97.75 99 ILE A O 1
ATOM 789 N N . THR A 1 100 ? -5.008 0.334 4.228 1.00 98.25 100 THR A N 1
ATOM 790 C CA . THR A 1 100 ? -3.929 0.119 3.262 1.00 98.25 100 THR A CA 1
ATOM 791 C C . THR A 1 100 ? -2.767 1.036 3.585 1.00 98.25 100 THR A C 1
ATOM 793 O O . THR A 1 100 ? -2.939 2.243 3.744 1.00 98.25 100 THR A O 1
ATOM 796 N N . LEU A 1 101 ? -1.574 0.459 3.638 1.00 97.69 101 LEU A N 1
ATOM 797 C CA . LEU A 1 101 ? -0.323 1.187 3.769 1.00 97.69 101 LEU A CA 1
ATOM 798 C C . LEU A 1 101 ? 0.493 0.995 2.501 1.00 97.69 101 LEU A C 1
ATOM 800 O O . LEU A 1 101 ? 0.661 -0.140 2.052 1.00 97.69 101 LEU A O 1
ATOM 804 N N . GLY A 1 102 ? 1.001 2.076 1.923 1.00 97.38 102 GLY A N 1
ATOM 805 C CA . GLY A 1 102 ? 1.646 1.992 0.627 1.00 97.38 102 GLY A CA 1
ATOM 806 C C . GLY A 1 102 ? 2.790 2.959 0.408 1.00 97.38 102 GLY A C 1
ATOM 807 O O . GLY A 1 102 ? 3.023 3.906 1.157 1.00 97.38 102 GLY A O 1
ATOM 808 N N . GLY A 1 103 ? 3.511 2.670 -0.665 1.00 95.56 103 GLY A N 1
ATOM 809 C CA . GLY A 1 103 ? 4.647 3.414 -1.150 1.00 95.56 103 GLY A CA 1
ATOM 810 C C . GLY A 1 103 ? 4.542 3.626 -2.651 1.00 95.56 103 GLY A C 1
ATOM 811 O O . GLY A 1 103 ? 4.390 2.673 -3.417 1.00 95.56 103 GLY A O 1
ATOM 812 N N . TYR A 1 104 ? 4.632 4.885 -3.055 1.00 94.62 104 TYR A N 1
ATOM 813 C CA . TYR A 1 104 ? 4.794 5.317 -4.432 1.00 94.62 104 TYR A CA 1
ATOM 814 C C . TYR A 1 104 ? 6.280 5.441 -4.759 1.00 94.62 104 TYR A C 1
ATOM 816 O O . TYR A 1 104 ? 7.074 5.976 -3.977 1.00 94.62 104 TYR A O 1
ATOM 824 N N . LEU A 1 105 ? 6.640 4.940 -5.933 1.00 90.12 105 LEU A N 1
ATOM 825 C CA . LEU A 1 105 ? 7.983 4.956 -6.481 1.00 90.12 105 LEU A CA 1
ATOM 826 C C . LEU A 1 105 ? 7.936 5.538 -7.890 1.00 90.12 105 LEU A C 1
ATOM 828 O O . LEU A 1 105 ? 7.040 5.226 -8.675 1.00 90.12 105 LEU A O 1
ATOM 832 N N . ASP A 1 106 ? 8.953 6.309 -8.248 1.00 85.31 106 ASP A N 1
ATOM 833 C CA . ASP A 1 106 ? 9.187 6.694 -9.630 1.00 85.31 106 ASP A CA 1
ATOM 834 C C . ASP A 1 106 ? 10.666 6.593 -9.987 1.00 85.31 106 ASP A C 1
ATOM 836 O O . ASP A 1 106 ? 11.544 6.517 -9.133 1.00 85.31 106 ASP A O 1
ATOM 840 N N . THR A 1 107 ? 10.951 6.568 -11.284 1.00 78.62 107 THR A N 1
ATOM 841 C CA . THR A 1 107 ? 12.322 6.415 -11.788 1.00 78.62 107 THR A CA 1
ATOM 842 C C . THR A 1 107 ? 13.195 7.664 -11.613 1.00 78.62 107 THR A C 1
ATOM 844 O O . THR A 1 107 ? 14.350 7.642 -12.030 1.00 78.62 107 THR A O 1
ATOM 847 N N . THR A 1 108 ? 12.652 8.763 -11.081 1.00 76.94 108 THR A N 1
ATOM 848 C CA . THR A 1 108 ? 13.369 10.035 -10.868 1.00 76.94 108 THR A CA 1
ATOM 849 C C . THR A 1 108 ? 13.800 10.252 -9.425 1.00 76.94 108 THR A C 1
ATOM 851 O O . THR A 1 108 ? 14.661 11.091 -9.168 1.00 76.94 108 THR A O 1
ATOM 854 N N . SER A 1 109 ? 13.238 9.482 -8.496 1.00 75.69 109 SER A N 1
ATOM 855 C CA . SER A 1 109 ? 13.500 9.563 -7.068 1.00 75.69 109 SER A CA 1
ATOM 856 C C . SER A 1 109 ? 14.135 8.273 -6.555 1.00 75.69 109 SER A C 1
ATOM 858 O O . SER A 1 109 ? 13.714 7.168 -6.886 1.00 75.69 109 SER A O 1
ATOM 860 N N . SER A 1 110 ? 15.131 8.418 -5.684 1.00 70.31 110 SER A N 1
ATOM 861 C CA . SER A 1 110 ? 15.669 7.328 -4.860 1.00 70.31 110 SER A CA 1
ATOM 862 C C . SER A 1 110 ? 14.839 7.081 -3.594 1.00 70.31 110 SER A C 1
ATOM 864 O O . SER A 1 110 ? 15.074 6.122 -2.853 1.00 70.31 110 SER A O 1
ATOM 866 N N . GLN A 1 111 ? 13.858 7.947 -3.313 1.00 78.38 111 GLN A N 1
ATOM 867 C CA . GLN A 1 111 ? 13.005 7.870 -2.133 1.00 78.38 111 GLN A CA 1
ATOM 868 C C . GLN A 1 111 ? 11.577 7.478 -2.496 1.00 78.38 111 GLN A C 1
ATOM 870 O O . GLN A 1 111 ? 10.961 8.051 -3.396 1.00 78.38 111 GLN A O 1
ATOM 875 N N . MET A 1 112 ? 11.047 6.544 -1.711 1.00 87.06 112 MET A N 1
ATOM 876 C CA . MET A 1 112 ? 9.638 6.189 -1.694 1.00 87.06 112 MET A CA 1
ATOM 877 C C . MET A 1 112 ? 8.819 7.298 -1.033 1.00 87.06 112 MET A C 1
ATOM 879 O O . MET A 1 112 ? 9.182 7.791 0.036 1.00 87.06 112 MET A O 1
ATOM 883 N N . GLN A 1 113 ? 7.697 7.650 -1.652 1.00 92.50 113 GLN A N 1
ATOM 884 C CA . GLN A 1 113 ? 6.689 8.513 -1.045 1.00 92.50 113 GLN A CA 1
ATOM 885 C C . GLN A 1 113 ? 5.623 7.630 -0.403 1.00 92.50 113 GLN A C 1
ATOM 887 O O . GLN A 1 113 ? 5.026 6.793 -1.076 1.00 92.50 113 GLN A O 1
ATOM 892 N N . PHE A 1 114 ? 5.395 7.787 0.897 1.00 95.50 114 PHE A N 1
ATOM 893 C CA . PHE A 1 114 ? 4.397 6.989 1.599 1.00 95.50 114 PHE A CA 1
ATOM 894 C C . PHE A 1 114 ? 2.989 7.506 1.355 1.00 95.50 114 PHE A C 1
ATOM 896 O O . PHE A 1 114 ? 2.772 8.712 1.252 1.00 95.50 114 PHE A O 1
ATOM 903 N N . PHE A 1 115 ? 2.029 6.592 1.348 1.00 97.56 115 PHE A N 1
ATOM 904 C CA . PHE A 1 115 ? 0.612 6.909 1.351 1.00 97.56 115 PHE A CA 1
ATOM 905 C C . PHE A 1 115 ? -0.169 5.933 2.227 1.00 97.56 115 PHE A C 1
ATOM 907 O O . PHE A 1 115 ? 0.286 4.830 2.539 1.00 97.56 115 PHE A O 1
ATOM 914 N N . ILE A 1 116 ? -1.362 6.356 2.626 1.00 97.88 116 ILE A N 1
ATOM 915 C CA . ILE A 1 116 ? -2.318 5.549 3.384 1.00 97.88 116 ILE A CA 1
ATOM 916 C C . ILE A 1 116 ? -3.660 5.603 2.662 1.00 97.88 116 ILE A C 1
ATOM 918 O O . ILE A 1 116 ? -4.019 6.652 2.124 1.00 97.88 116 ILE A O 1
ATOM 922 N N . ILE A 1 117 ? -4.396 4.490 2.678 1.00 98.25 117 ILE A N 1
ATOM 923 C CA . ILE A 1 117 ? -5.800 4.441 2.264 1.00 98.25 117 ILE A CA 1
ATOM 924 C C . ILE A 1 117 ? -6.662 3.998 3.441 1.00 98.25 117 ILE A C 1
ATOM 926 O O . ILE A 1 117 ? -6.370 2.997 4.104 1.00 98.25 117 ILE A O 1
ATOM 930 N N . GLN A 1 118 ? -7.719 4.759 3.697 1.00 97.12 118 GLN A N 1
ATOM 931 C CA . GLN A 1 118 ? -8.663 4.530 4.786 1.00 97.12 118 GLN A CA 1
ATOM 932 C C . GLN A 1 118 ? -10.069 5.022 4.411 1.00 97.12 118 GLN A C 1
ATOM 934 O O . GLN A 1 118 ? -10.245 5.692 3.401 1.00 97.12 118 GLN A O 1
ATOM 939 N N . ALA A 1 119 ? -11.078 4.737 5.231 1.00 96.88 119 ALA A N 1
ATOM 940 C CA . ALA A 1 119 ? -12.449 5.191 4.989 1.00 96.88 119 ALA A CA 1
ATOM 941 C C . ALA A 1 119 ? -12.679 6.677 5.330 1.00 96.88 119 ALA A C 1
ATOM 943 O O . ALA A 1 119 ? -13.648 7.265 4.857 1.00 96.88 119 ALA A O 1
ATOM 944 N N . GLY A 1 120 ? -11.828 7.278 6.168 1.00 92.38 120 GLY A N 1
ATOM 945 C CA . GLY A 1 120 ? -11.958 8.662 6.630 1.00 92.38 120 GLY A CA 1
ATOM 946 C C . GLY A 1 120 ? -11.206 9.677 5.769 1.00 92.38 120 GLY A C 1
ATOM 947 O O . GLY A 1 120 ? -10.141 9.381 5.234 1.00 92.38 120 GLY A O 1
ATOM 948 N N . TYR A 1 121 ? -11.744 10.895 5.672 1.00 89.94 121 TYR A N 1
ATOM 949 C CA . TYR A 1 121 ? -11.061 12.032 5.038 1.00 89.94 121 TYR A CA 1
ATOM 950 C C . TYR A 1 121 ? -9.941 12.622 5.906 1.00 89.94 121 TYR A C 1
ATOM 952 O O . TYR A 1 121 ? -9.013 13.242 5.383 1.00 89.94 121 TYR A O 1
ATOM 960 N N . ASP A 1 122 ? -10.049 12.470 7.227 1.00 91.06 122 ASP A N 1
ATOM 961 C CA . ASP A 1 122 ? -9.101 13.010 8.195 1.00 91.06 122 ASP A CA 1
ATOM 962 C C . ASP A 1 122 ? -7.995 11.994 8.497 1.00 91.06 122 ASP A C 1
ATOM 964 O O . ASP A 1 122 ? -8.271 10.835 8.787 1.00 91.06 122 ASP A O 1
ATOM 968 N N . PHE A 1 123 ? -6.741 12.437 8.425 1.00 92.44 123 PHE A N 1
ATOM 969 C CA . PHE A 1 123 ? -5.543 11.619 8.619 1.00 92.44 123 PHE A CA 1
ATOM 970 C C . PHE A 1 123 ? -4.720 12.116 9.812 1.00 92.44 123 PHE A C 1
ATOM 972 O O . PHE A 1 123 ? -3.502 11.969 9.794 1.00 92.44 123 PHE A O 1
ATOM 979 N N . ASP A 1 124 ? -5.316 12.777 10.801 1.00 86.81 124 ASP A N 1
ATOM 980 C CA . ASP A 1 124 ? -4.543 13.468 11.835 1.00 86.81 124 ASP A CA 1
ATOM 981 C C . ASP A 1 124 ? -4.191 12.604 13.053 1.00 86.81 124 ASP A C 1
ATOM 983 O O . ASP A 1 124 ? -3.034 12.644 13.479 1.00 86.81 124 ASP A O 1
ATOM 987 N N . GLU A 1 125 ? -5.106 11.763 13.546 1.00 82.75 125 GLU A N 1
ATOM 988 C CA . GLU A 1 125 ? -4.882 10.987 14.782 1.00 82.75 125 GLU A CA 1
ATOM 989 C C . GLU A 1 125 ? -5.043 9.469 14.616 1.00 82.75 125 GLU A C 1
ATOM 991 O O . GLU A 1 125 ? -4.119 8.701 14.907 1.00 82.75 125 GLU A O 1
ATOM 996 N N . THR A 1 126 ? -6.213 9.021 14.152 1.00 88.00 126 THR A N 1
ATOM 997 C CA . THR A 1 126 ? -6.552 7.597 14.008 1.00 88.00 126 THR A CA 1
ATOM 998 C C . THR A 1 126 ? -7.155 7.320 12.641 1.00 88.00 126 THR A C 1
ATOM 1000 O O . THR A 1 126 ? -7.855 8.158 12.077 1.00 88.00 126 THR A O 1
ATOM 1003 N N . LEU A 1 127 ? -6.860 6.142 12.091 1.00 94.94 127 LEU A N 1
ATOM 1004 C CA . LEU A 1 127 ? -7.377 5.744 10.787 1.00 94.94 127 LEU A CA 1
ATOM 1005 C C . LEU A 1 127 ? -8.692 4.971 10.931 1.00 94.94 127 LEU A C 1
ATOM 1007 O O . LEU A 1 127 ? -8.824 4.076 11.766 1.00 94.94 127 LEU A O 1
ATOM 1011 N N . LEU A 1 128 ? -9.647 5.272 10.056 1.00 95.38 128 LEU A N 1
ATOM 1012 C CA . LEU A 1 128 ? -10.927 4.583 9.955 1.00 95.38 128 LEU A CA 1
ATOM 1013 C C . LEU A 1 128 ? -10.837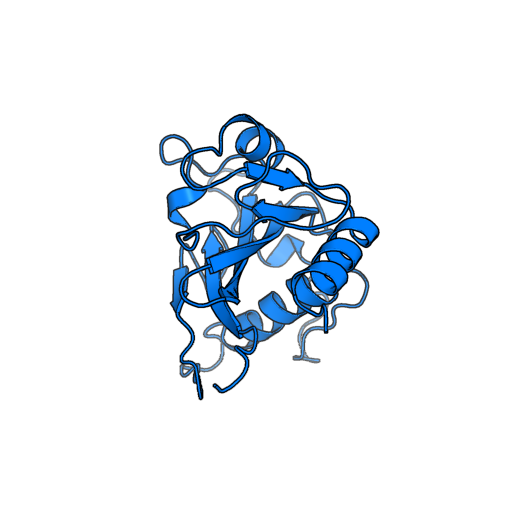 3.428 8.948 1.00 95.38 128 LEU A C 1
ATOM 1015 O O . LEU A 1 128 ? -10.524 3.659 7.779 1.00 95.38 128 LEU A O 1
ATOM 1019 N N . PRO A 1 129 ? -11.136 2.178 9.336 1.00 96.56 129 PRO A N 1
ATOM 1020 C CA . PRO A 1 129 ? -11.003 1.058 8.418 1.00 96.56 129 PRO A CA 1
ATOM 1021 C C . PRO A 1 129 ? -12.037 1.077 7.291 1.00 96.56 129 PRO A C 1
ATOM 1023 O O . PRO A 1 129 ? -13.222 1.335 7.503 1.00 96.56 129 PRO A O 1
ATOM 1026 N N . MET A 1 130 ? -11.583 0.686 6.105 1.00 97.94 130 MET A N 1
ATOM 1027 C CA . MET A 1 130 ? -12.405 0.357 4.945 1.00 97.94 130 MET A CA 1
ATOM 1028 C C . MET A 1 130 ? -13.074 -1.013 5.114 1.00 97.94 130 MET A C 1
ATOM 1030 O O . MET A 1 130 ? -12.615 -1.855 5.887 1.00 97.94 130 MET A O 1
ATOM 1034 N N . ASN A 1 131 ? -14.150 -1.253 4.362 1.00 97.50 131 ASN A N 1
ATOM 1035 C CA . ASN A 1 131 ? -14.875 -2.534 4.358 1.00 97.50 131 ASN A CA 1
ATOM 1036 C C . ASN A 1 131 ? -14.311 -3.550 3.358 1.00 97.50 131 ASN A C 1
ATOM 1038 O O . ASN A 1 131 ? -14.675 -4.724 3.396 1.00 97.50 131 ASN A O 1
ATOM 1042 N N . GLU A 1 132 ? -13.435 -3.100 2.464 1.00 97.31 132 GLU A N 1
ATOM 1043 C CA . GLU A 1 132 ? -12.853 -3.909 1.404 1.00 97.31 132 GLU A CA 1
ATOM 1044 C C . GLU A 1 132 ? -11.346 -3.654 1.309 1.00 97.31 132 GLU A C 1
ATOM 1046 O O . GLU A 1 132 ? -10.894 -2.537 1.576 1.00 97.31 132 GLU A O 1
ATOM 1051 N N . PRO A 1 133 ? -10.553 -4.673 0.940 1.00 98.00 133 PRO A N 1
ATOM 1052 C CA . PRO A 1 133 ? -9.145 -4.486 0.637 1.00 98.00 133 PRO A CA 1
ATOM 1053 C C . PRO A 1 133 ? -8.965 -3.780 -0.714 1.00 98.00 133 PRO A C 1
ATOM 1055 O O . PRO A 1 133 ? -9.813 -3.865 -1.611 1.00 98.00 133 PRO A O 1
ATOM 1058 N N . VAL A 1 134 ? -7.811 -3.138 -0.873 1.00 98.38 134 VAL A N 1
ATOM 1059 C CA . VAL A 1 134 ? -7.377 -2.518 -2.130 1.00 98.38 134 VAL A CA 1
ATOM 1060 C C . VAL A 1 134 ? -6.465 -3.487 -2.890 1.00 98.38 134 VAL A C 1
ATOM 1062 O O . VAL A 1 134 ? -5.624 -4.150 -2.290 1.00 98.38 134 VAL A O 1
ATOM 1065 N N . PHE A 1 135 ? -6.605 -3.570 -4.204 1.00 98.19 135 PHE A N 1
ATOM 1066 C CA . PHE A 1 135 ? -5.802 -4.379 -5.120 1.00 98.19 135 PHE A CA 1
ATOM 1067 C C . PHE A 1 135 ? -5.238 -3.504 -6.238 1.00 98.19 135 PHE A C 1
ATOM 1069 O O . PHE A 1 135 ? -5.685 -2.373 -6.426 1.00 98.19 135 PHE A O 1
ATOM 1076 N N . TYR A 1 136 ? -4.240 -3.984 -6.990 1.00 97.50 136 TYR A N 1
ATOM 1077 C CA . TYR A 1 136 ? -3.515 -3.114 -7.937 1.00 97.50 136 TYR A CA 1
ATOM 1078 C C . TYR A 1 136 ? -4.436 -2.425 -8.956 1.00 97.50 136 TYR A C 1
ATOM 1080 O O . TYR A 1 136 ? -4.165 -1.295 -9.359 1.00 97.50 136 TYR A O 1
ATOM 1088 N N . LYS A 1 137 ? -5.527 -3.091 -9.363 1.00 96.75 137 LYS A N 1
ATOM 1089 C CA . LYS A 1 137 ? -6.495 -2.548 -10.326 1.00 96.75 137 LYS A CA 1
ATOM 1090 C C . LYS A 1 137 ? -7.231 -1.324 -9.797 1.00 96.75 137 LYS A C 1
ATOM 1092 O O . LYS A 1 137 ? -7.573 -0.465 -10.596 1.00 96.75 137 LYS A O 1
ATOM 1097 N N . ASP A 1 138 ? -7.423 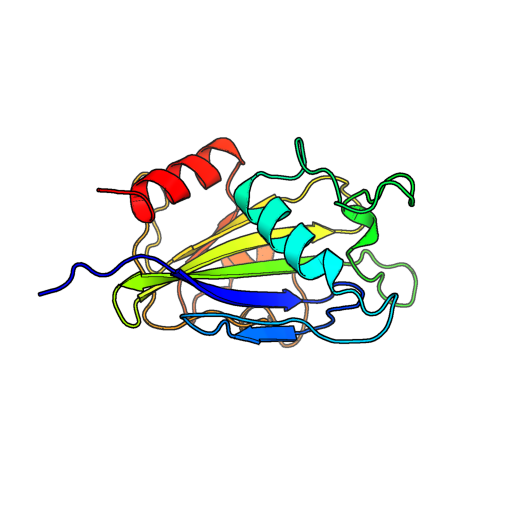-1.228 -8.485 1.00 97.19 138 ASP A N 1
ATOM 1098 C CA . ASP A 1 138 ? -8.116 -0.097 -7.863 1.00 97.19 138 ASP A CA 1
ATOM 1099 C C . ASP A 1 138 ? -7.277 1.193 -7.917 1.00 97.19 138 ASP A C 1
ATOM 1101 O O . ASP A 1 138 ? -7.807 2.285 -7.748 1.00 97.19 138 ASP A O 1
ATOM 1105 N N . LEU A 1 139 ? -5.961 1.087 -8.149 1.00 96.25 139 LEU A N 1
ATOM 1106 C CA . LEU A 1 139 ? -5.077 2.244 -8.343 1.00 96.25 139 LEU A CA 1
ATOM 1107 C C . LEU A 1 139 ? -4.922 2.642 -9.819 1.00 96.25 139 LEU A C 1
ATOM 1109 O O . LEU A 1 139 ? -4.167 3.565 -10.128 1.00 96.25 139 LEU A O 1
ATOM 1113 N N . LEU A 1 140 ? -5.600 1.954 -10.741 1.00 94.19 140 LEU A N 1
ATOM 1114 C CA . LEU A 1 140 ? -5.642 2.361 -12.141 1.00 94.19 140 LEU A CA 1
ATOM 1115 C C . LEU A 1 140 ? -6.748 3.397 -12.328 1.00 94.19 140 LEU A C 1
ATOM 1117 O O . LEU A 1 140 ? -7.923 3.096 -12.140 1.00 94.19 140 LEU A O 1
ATOM 1121 N N . LEU A 1 141 ? -6.383 4.599 -12.768 1.00 91.19 141 LEU A N 1
ATOM 1122 C CA . LEU A 1 141 ? -7.356 5.609 -13.177 1.00 91.19 141 LEU A CA 1
ATOM 1123 C C . LEU A 1 141 ? -7.505 5.543 -14.690 1.00 91.19 141 LEU A C 1
ATOM 1125 O O . LEU A 1 141 ? -6.526 5.703 -15.414 1.00 91.19 141 LEU A O 1
ATOM 1129 N N . ASP A 1 142 ? -8.714 5.256 -15.173 1.00 90.19 142 ASP A N 1
ATOM 1130 C CA . ASP A 1 142 ? -9.004 5.123 -16.608 1.00 90.19 142 ASP A CA 1
ATOM 1131 C C . ASP A 1 142 ? -8.078 4.100 -17.316 1.00 90.19 142 ASP A C 1
ATOM 1133 O O . ASP A 1 142 ? -7.699 4.252 -18.477 1.00 90.19 142 ASP A O 1
ATOM 1137 N N . GLY A 1 143 ? -7.664 3.052 -16.587 1.00 89.06 143 GLY A N 1
ATOM 1138 C CA . GLY A 1 143 ? -6.729 2.024 -17.065 1.00 89.06 143 GLY A CA 1
ATOM 1139 C C . GLY A 1 143 ? -5.253 2.445 -17.093 1.00 89.06 143 GLY A C 1
ATOM 1140 O O . GLY A 1 143 ? -4.418 1.679 -17.575 1.00 89.06 143 GLY A O 1
ATOM 1141 N N . GLN A 1 144 ? -4.915 3.632 -16.583 1.00 90.75 144 GLN A N 1
ATOM 1142 C CA . GLN A 1 144 ? -3.561 4.187 -16.560 1.00 90.75 144 GLN A CA 1
ATOM 1143 C C . GLN A 1 144 ? -2.980 4.235 -15.145 1.00 90.75 144 GLN A C 1
ATOM 1145 O O . GLN A 1 144 ? -3.692 4.331 -14.145 1.00 90.75 144 GLN A O 1
ATOM 1150 N N . ILE A 1 145 ? -1.648 4.195 -15.075 1.00 91.69 145 ILE A N 1
ATOM 1151 C CA . ILE A 1 145 ? -0.897 4.369 -13.830 1.00 91.69 145 ILE A CA 1
ATOM 1152 C C . ILE A 1 145 ? -0.623 5.857 -13.631 1.00 91.69 145 ILE A C 1
ATOM 1154 O O . ILE A 1 145 ? 0.201 6.467 -14.325 1.00 91.69 145 ILE A O 1
ATOM 1158 N N . GLU A 1 146 ? -1.307 6.437 -12.658 1.00 92.19 146 GLU A N 1
ATOM 1159 C CA . GLU A 1 146 ? -1.234 7.866 -12.381 1.00 92.19 146 GLU A CA 1
ATOM 1160 C C . GLU A 1 146 ? -0.144 8.231 -11.367 1.00 92.19 146 GLU A C 1
ATOM 1162 O O . GLU A 1 146 ? 0.633 7.383 -10.935 1.00 92.19 146 GLU A O 1
ATOM 1167 N N . THR A 1 147 ? 0.013 9.527 -11.086 1.00 93.00 147 THR A N 1
ATOM 1168 C CA . THR A 1 147 ? 0.861 10.004 -9.983 1.00 93.00 147 THR A CA 1
ATOM 1169 C C . THR A 1 147 ? 0.146 9.840 -8.648 1.00 93.00 147 THR A C 1
ATOM 1171 O O . THR A 1 147 ? -1.083 9.763 -8.589 1.00 93.00 147 THR A O 1
ATOM 1174 N N . LEU A 1 148 ? 0.911 9.857 -7.552 1.00 95.12 148 LEU A N 1
ATOM 1175 C CA . LEU A 1 148 ? 0.338 9.903 -6.209 1.00 95.12 148 LEU A CA 1
ATOM 1176 C C . LEU A 1 148 ? -0.620 11.096 -6.044 1.00 95.12 148 LEU A C 1
ATOM 1178 O O . LEU A 1 148 ? -1.745 10.908 -5.603 1.00 95.12 148 LEU A O 1
ATOM 1182 N N . GLU A 1 149 ? -0.229 12.287 -6.507 1.00 94.94 149 GLU A N 1
ATOM 1183 C CA . GLU A 1 149 ? -1.069 13.493 -6.448 1.00 94.94 149 GLU A CA 1
ATOM 1184 C C . GLU A 1 149 ? -2.411 13.329 -7.188 1.00 94.94 149 GLU A C 1
ATOM 1186 O O . GLU A 1 149 ? -3.452 13.778 -6.709 1.00 94.94 149 GLU A O 1
ATOM 1191 N N . ASN A 1 150 ? -2.410 12.679 -8.355 1.00 94.88 150 ASN A N 1
ATOM 1192 C CA . ASN A 1 150 ? -3.640 12.433 -9.107 1.00 94.88 150 ASN A CA 1
ATOM 1193 C C . ASN A 1 150 ? -4.525 11.388 -8.418 1.00 94.88 150 ASN A C 1
ATOM 1195 O O . ASN A 1 150 ? -5.746 11.551 -8.401 1.00 94.88 150 ASN A O 1
ATOM 1199 N N . LEU A 1 151 ? -3.927 10.354 -7.818 1.00 95.56 151 LEU A N 1
ATOM 1200 C CA . LEU A 1 151 ? -4.663 9.382 -7.012 1.00 95.56 151 LEU A CA 1
ATOM 1201 C C . LEU A 1 151 ? -5.280 10.020 -5.768 1.00 95.56 151 LEU A C 1
ATOM 1203 O O . LEU A 1 151 ? -6.444 9.763 -5.501 1.00 95.56 151 LEU A O 1
ATOM 1207 N N . GLU A 1 152 ? -4.575 10.900 -5.055 1.00 96.31 152 GLU A N 1
ATOM 1208 C CA . GLU A 1 152 ? -5.139 11.606 -3.892 1.00 96.31 152 GLU A CA 1
ATOM 1209 C C . GLU A 1 152 ? -6.412 12.393 -4.234 1.00 96.31 152 GLU A C 1
ATOM 1211 O O . GLU A 1 152 ? -7.334 12.479 -3.428 1.00 96.31 152 GLU A O 1
ATOM 1216 N N . LYS A 1 153 ? -6.484 12.954 -5.447 1.00 95.75 153 LYS A N 1
ATOM 1217 C CA . LYS A 1 153 ? -7.636 13.745 -5.903 1.00 95.75 153 LYS A CA 1
ATOM 1218 C C . LYS A 1 153 ? -8.806 12.892 -6.389 1.00 95.75 153 LYS A C 1
ATOM 1220 O O . LYS A 1 153 ? -9.942 13.357 -6.350 1.00 95.75 153 LYS A O 1
ATOM 1225 N N . ARG A 1 154 ? -8.534 11.702 -6.934 1.00 95.06 154 ARG A N 1
ATOM 1226 C CA . ARG A 1 154 ? -9.514 10.918 -7.710 1.00 95.06 154 ARG A CA 1
ATOM 1227 C C . ARG A 1 154 ? -9.869 9.565 -7.097 1.00 95.06 154 ARG A C 1
ATOM 1229 O O . ARG A 1 154 ? -10.901 9.013 -7.460 1.00 95.06 154 ARG A O 1
ATOM 1236 N N . PHE A 1 155 ? -9.050 9.027 -6.199 1.00 94.44 155 PHE A N 1
ATOM 1237 C CA . PHE A 1 155 ? -9.331 7.766 -5.523 1.00 94.44 155 PHE A CA 1
ATOM 1238 C C . PHE A 1 155 ? -10.408 7.981 -4.453 1.00 94.44 155 PHE A C 1
ATOM 1240 O O . PHE A 1 155 ? -10.163 8.647 -3.446 1.00 94.44 155 PHE A O 1
ATOM 1247 N N . SER A 1 156 ? -11.600 7.434 -4.688 1.00 88.81 156 SER A N 1
ATOM 1248 C CA . SER A 1 156 ? -12.741 7.569 -3.771 1.00 88.81 156 SER A CA 1
ATOM 1249 C C . SER A 1 156 ? -13.644 6.334 -3.685 1.00 88.81 156 SER A C 1
ATOM 1251 O O . SER A 1 156 ? -14.513 6.285 -2.819 1.00 88.81 156 SER A O 1
ATOM 1253 N N . GLU A 1 157 ? -13.448 5.321 -4.538 1.00 89.56 157 GLU A N 1
ATOM 1254 C CA . GLU A 1 157 ? -14.358 4.166 -4.615 1.00 89.56 157 GLU A CA 1
ATOM 1255 C C . GLU A 1 157 ? -14.331 3.296 -3.351 1.00 89.56 157 GLU A C 1
ATOM 1257 O O . GLU A 1 157 ? -15.376 2.839 -2.891 1.00 89.56 157 GLU A O 1
ATOM 1262 N N . LYS A 1 158 ? -13.144 3.082 -2.768 1.00 93.25 158 LYS A N 1
ATOM 1263 C CA . LYS A 1 158 ? -12.956 2.228 -1.577 1.00 93.25 158 LYS A CA 1
ATOM 1264 C C . LYS A 1 158 ? -12.646 3.000 -0.297 1.00 93.25 158 LYS A C 1
ATOM 1266 O O . LYS A 1 158 ? -12.747 2.446 0.797 1.00 93.25 158 LYS A O 1
ATOM 1271 N N . GLY A 1 159 ? -12.271 4.265 -0.430 1.00 95.62 159 GLY A N 1
ATOM 1272 C CA . GLY A 1 159 ? -11.819 5.124 0.654 1.00 95.62 159 GLY A CA 1
ATOM 1273 C C . GLY A 1 159 ? -11.067 6.330 0.107 1.00 95.62 159 GLY A C 1
ATOM 1274 O O . GLY A 1 159 ? -11.112 6.603 -1.088 1.00 95.62 159 GLY A O 1
ATOM 1275 N N . TYR A 1 160 ? -10.344 7.020 0.978 1.00 97.19 160 TYR A N 1
ATOM 1276 C CA . TYR A 1 160 ? -9.499 8.158 0.642 1.00 97.19 160 TYR A CA 1
ATOM 1277 C C . TYR A 1 160 ? -8.045 7.746 0.689 1.00 97.19 160 TYR A C 1
ATOM 1279 O O . TYR A 1 160 ? -7.612 7.088 1.635 1.00 97.19 160 TYR A O 1
ATOM 1287 N N . LEU A 1 161 ? -7.297 8.164 -0.326 1.00 97.50 161 LEU A N 1
ATOM 1288 C CA . LEU A 1 161 ? -5.858 7.986 -0.407 1.00 97.50 161 LEU A CA 1
ATOM 1289 C C . LEU A 1 161 ? -5.177 9.311 -0.072 1.00 97.50 161 LEU A C 1
ATOM 1291 O O . LEU A 1 161 ? -5.549 10.349 -0.614 1.00 97.50 161 LEU A O 1
ATOM 1295 N N . LYS A 1 162 ? -4.165 9.276 0.799 1.00 97.38 162 LYS A N 1
ATOM 1296 C CA . LYS A 1 162 ? -3.363 10.460 1.125 1.00 97.38 162 LYS A CA 1
ATOM 1297 C C . LYS A 1 162 ? -1.884 10.131 1.236 1.00 97.38 162 LYS A C 1
ATOM 1299 O O . LYS A 1 162 ? -1.502 9.233 1.990 1.00 97.38 162 LYS A O 1
ATOM 1304 N N . GLY A 1 163 ? -1.055 10.891 0.529 1.00 96.81 163 GLY A N 1
ATOM 1305 C CA . GLY A 1 163 ? 0.382 10.934 0.715 1.00 96.81 163 GLY A CA 1
ATOM 1306 C C . GLY A 1 163 ? 0.728 11.510 2.083 1.00 96.81 163 GLY A C 1
ATOM 1307 O O . GLY A 1 163 ? 0.178 12.515 2.537 1.00 96.81 163 GLY A O 1
ATOM 1308 N N . VAL A 1 164 ? 1.643 10.851 2.781 1.00 95.25 164 VAL A N 1
ATOM 1309 C CA . VAL A 1 164 ? 2.035 11.201 4.145 1.00 95.25 164 VAL A CA 1
ATOM 1310 C C . VAL A 1 164 ? 3.550 11.197 4.272 1.00 95.25 164 VAL A C 1
ATOM 1312 O O . VAL A 1 164 ? 4.256 10.398 3.662 1.00 95.25 164 VAL A O 1
ATOM 1315 N N . ASN A 1 165 ? 4.083 12.099 5.094 1.00 93.12 165 ASN A N 1
ATOM 1316 C CA . ASN A 1 165 ? 5.504 12.054 5.418 1.00 93.12 165 ASN A CA 1
ATOM 1317 C C . ASN A 1 165 ? 5.817 10.847 6.322 1.00 93.12 165 ASN A C 1
ATOM 1319 O O . ASN A 1 165 ? 4.948 10.353 7.039 1.00 93.12 165 ASN A O 1
ATOM 1323 N N . ASN A 1 166 ? 7.083 10.426 6.339 1.00 90.25 166 ASN A N 1
ATOM 1324 C CA . ASN A 1 166 ? 7.548 9.253 7.088 1.00 90.25 166 ASN A CA 1
ATOM 1325 C C . ASN A 1 166 ? 7.131 9.262 8.572 1.00 90.25 166 ASN A C 1
ATOM 1327 O O . ASN A 1 166 ? 6.662 8.261 9.105 1.00 90.25 166 ASN A O 1
ATOM 1331 N N . LYS A 1 167 ? 7.271 10.411 9.250 1.00 91.56 167 LYS A N 1
ATOM 1332 C CA . LYS A 1 167 ? 6.934 10.538 10.676 1.00 91.56 167 LYS A CA 1
ATOM 1333 C C . LYS A 1 167 ? 5.440 10.304 10.909 1.00 91.56 167 LYS A C 1
ATOM 1335 O O . LYS A 1 167 ? 5.077 9.558 11.811 1.00 91.56 167 LYS A O 1
ATOM 1340 N N . LYS A 1 168 ? 4.589 10.931 10.093 1.00 93.88 168 LYS A N 1
ATOM 1341 C CA . LYS A 1 168 ? 3.130 10.814 10.184 1.00 93.88 168 LYS A CA 1
ATOM 1342 C C . LYS A 1 168 ? 2.654 9.413 9.800 1.00 93.88 168 LYS A C 1
ATOM 1344 O O . LYS A 1 168 ? 1.827 8.855 10.506 1.00 93.88 168 LYS A O 1
ATOM 1349 N N . TYR A 1 169 ? 3.235 8.823 8.756 1.00 94.62 169 TYR A N 1
ATOM 1350 C CA . TYR A 1 169 ? 2.962 7.449 8.336 1.00 94.62 169 TYR A CA 1
ATOM 1351 C C . TYR A 1 169 ? 3.178 6.445 9.477 1.00 94.62 169 TYR A C 1
ATOM 1353 O O . TYR A 1 169 ? 2.259 5.715 9.842 1.00 94.62 169 TYR A O 1
ATOM 1361 N N . HIS A 1 170 ? 4.362 6.459 10.102 1.00 92.06 170 HIS A N 1
ATOM 1362 C CA . HIS A 1 170 ? 4.659 5.542 11.204 1.00 92.06 170 HIS A CA 1
ATOM 1363 C C . HIS A 1 170 ? 3.862 5.856 12.471 1.00 92.06 170 HIS A C 1
ATOM 1365 O O . HIS A 1 170 ? 3.490 4.931 13.187 1.00 92.06 170 HIS A O 1
ATOM 1371 N N . HIS A 1 171 ? 3.570 7.131 12.746 1.00 93.00 171 HIS A N 1
ATOM 1372 C CA . HIS A 1 171 ? 2.707 7.499 13.867 1.00 93.00 171 HIS A CA 1
ATOM 1373 C C . HIS A 1 171 ? 1.307 6.891 13.711 1.00 93.00 171 HIS A C 1
ATOM 1375 O O . HIS A 1 171 ? 0.887 6.141 14.584 1.00 93.00 171 HIS A O 1
ATOM 1381 N N . LEU A 1 172 ? 0.643 7.129 12.574 1.00 93.56 172 LEU A N 1
ATOM 1382 C CA . LEU A 1 172 ? -0.700 6.611 12.281 1.00 93.56 172 LEU A CA 1
ATOM 1383 C C . LEU A 1 172 ? -0.747 5.080 12.261 1.00 93.56 172 LEU A C 1
ATOM 1385 O O . LEU A 1 172 ? -1.704 4.474 12.747 1.00 93.56 172 LEU A O 1
ATOM 1389 N N . PHE A 1 173 ? 0.298 4.448 11.717 1.00 90.88 173 PHE A N 1
ATOM 1390 C CA . PHE A 1 173 ? 0.444 2.997 11.743 1.00 90.88 173 PHE A CA 1
ATOM 1391 C C . PHE A 1 173 ? 0.472 2.461 13.179 1.00 90.88 173 PHE A C 1
ATOM 1393 O O . PHE A 1 173 ? -0.300 1.564 13.513 1.00 90.88 173 PHE A O 1
ATOM 1400 N N . LEU A 1 174 ? 1.316 3.029 14.043 1.00 89.56 174 LEU A N 1
ATOM 1401 C CA . LEU A 1 174 ? 1.451 2.577 15.427 1.00 89.56 174 LEU A CA 1
ATOM 1402 C C . LEU A 1 174 ? 0.198 2.876 16.263 1.00 89.56 174 LEU A C 1
ATOM 1404 O O . LEU A 1 174 ? -0.223 2.022 17.037 1.00 89.56 174 LEU A O 1
ATOM 1408 N N . THR A 1 175 ? -0.430 4.043 16.095 1.00 89.06 175 THR A N 1
ATOM 1409 C CA . THR A 1 175 ? -1.620 4.419 16.879 1.00 89.06 175 THR A CA 1
ATOM 1410 C C . THR A 1 175 ? -2.873 3.649 16.479 1.00 89.06 175 THR A C 1
ATOM 1412 O O . THR A 1 175 ? -3.717 3.401 17.337 1.00 89.06 175 THR A O 1
ATOM 1415 N N . THR A 1 176 ? -2.999 3.252 15.208 1.00 86.25 176 THR A N 1
ATOM 1416 C CA . THR A 1 176 ? -4.185 2.538 14.705 1.00 86.25 176 THR A CA 1
ATOM 1417 C C . THR A 1 176 ? -4.016 1.022 14.782 1.00 86.25 176 THR A C 1
ATOM 1419 O O . THR A 1 176 ? -4.915 0.321 15.236 1.00 86.25 176 THR A O 1
ATOM 1422 N N . VAL A 1 177 ? -2.879 0.495 14.319 1.00 81.88 177 VAL A N 1
ATOM 1423 C CA . VAL A 1 177 ? -2.677 -0.957 14.173 1.00 81.88 177 VAL A CA 1
ATOM 1424 C C . VAL A 1 177 ? -2.129 -1.578 15.454 1.00 81.88 177 VAL A C 1
ATOM 1426 O O . VAL A 1 177 ? -2.475 -2.709 15.776 1.00 81.88 177 VAL A O 1
ATOM 1429 N N . TYR A 1 178 ? -1.302 -0.847 16.202 1.00 71.62 178 TYR A N 1
ATOM 1430 C CA . TYR A 1 178 ? -0.679 -1.333 17.436 1.00 71.62 178 TYR A CA 1
ATOM 1431 C C . TYR A 1 178 ? -1.326 -0.779 18.713 1.00 71.62 178 TYR A C 1
ATOM 1433 O O . TYR A 1 178 ? -0.780 -0.988 19.798 1.00 71.62 178 TYR A O 1
ATOM 1441 N N . SER A 1 179 ? -2.481 -0.108 18.611 1.00 61.69 179 SER A N 1
ATOM 1442 C CA . SER A 1 179 ? -3.205 0.369 19.795 1.00 61.69 179 SER A CA 1
ATOM 1443 C C . SER A 1 179 ? -3.625 -0.817 20.679 1.00 61.69 179 SER A C 1
ATOM 1445 O O . SER A 1 179 ? -4.278 -1.737 20.170 1.00 61.69 179 SER A O 1
ATOM 1447 N N . PRO A 1 180 ? -3.224 -0.840 21.963 1.00 49.78 180 PRO A N 1
ATOM 1448 C CA . PRO A 1 180 ? -3.537 -1.919 22.891 1.00 49.78 180 PRO A CA 1
ATOM 1449 C C . PRO A 1 180 ? -5.023 -2.033 23.226 1.00 49.78 180 PRO A C 1
ATOM 1451 O O . PRO A 1 180 ? -5.810 -1.084 23.049 1.00 49.78 180 PRO A O 1
#

Sequence (180 aa):
MAKFQPKIYSLSTLNIRQHFNSDYRFNDFRTDFSGESGSGKILIADFIQLLLVGSRVFKSGTEGVSNRDTSGLVLKNGGGKYGRGYIFINIEIQSRKYITLGGYLDTTSSQMQFFIIQAGYDFDETLLPMNEPVFYKDLLLDGQIETLENLEKRFSEKGYLKGVNNKKYHHLFLTTVYSP

Radius of gyration: 16.0 Å; chains: 1; bounding box: 41×34×48 Å

Foldseek 3Di:
DDDDAKDFQWKAKDQWPLRHQDIGGADPPDDDDDDDPPSCPQVVVQLVCCQQPNLVPRDRPDPPDPDPQVLNTGDDDPPRDKTKMKIWIWMDQDVQWTKIWIWIDINVDSGTWIKIWAADPDLQAEGHTWNHDDYNVLCQDVNHNDDLVVCQVPRPPGGHMDTDDPVSSNRRCCRYNVPD